Protein AF-A0AAD8LWE7-F1 (afdb_monomer_lite)

Organism: NCBI:txid360622

InterPro domains:
  IPR000375 Dynamin stalk domain [PF01031] (2-121)

Structure (mmCIF, N/CA/C/O backbone):
data_AF-A0AAD8LWE7-F1
#
_entry.id   AF-A0AAD8LWE7-F1
#
loop_
_atom_site.group_PDB
_atom_site.id
_atom_site.type_symbol
_atom_site.label_atom_id
_atom_site.label_alt_id
_atom_site.label_comp_id
_atom_site.label_asym_id
_atom_site.label_entity_id
_atom_site.label_seq_id
_atom_site.pdbx_PDB_ins_code
_atom_site.Cartn_x
_atom_site.Cartn_y
_atom_site.Cartn_z
_atom_site.occupancy
_atom_site.B_iso_or_equiv
_atom_site.auth_seq_id
_atom_site.auth_comp_id
_atom_site.auth_asym_id
_atom_site.auth_atom_id
_atom_site.pdbx_PDB_model_num
ATOM 1 N N . MET A 1 1 ? -5.666 -8.735 -7.157 1.00 80.75 1 MET A N 1
ATOM 2 C CA . MET A 1 1 ? -5.400 -7.725 -6.110 1.00 80.75 1 MET A CA 1
ATOM 3 C C . MET A 1 1 ? -6.688 -7.211 -5.467 1.00 80.75 1 MET A C 1
ATOM 5 O O . MET A 1 1 ? -6.942 -7.562 -4.326 1.00 80.75 1 MET A O 1
ATOM 9 N N . ARG A 1 2 ? -7.575 -6.507 -6.190 1.00 84.38 2 ARG A N 1
ATOM 10 C CA . ARG A 1 2 ? -8.856 -6.001 -5.639 1.00 84.38 2 ARG A CA 1
ATOM 11 C C . ARG A 1 2 ? -9.738 -7.081 -4.994 1.00 84.38 2 ARG A C 1
ATOM 13 O O . ARG A 1 2 ? -10.200 -6.914 -3.873 1.00 84.38 2 ARG A O 1
ATOM 20 N N . ASP A 1 3 ? -9.951 -8.202 -5.680 1.00 88.06 3 ASP A N 1
ATOM 21 C CA . ASP A 1 3 ? -10.836 -9.262 -5.169 1.00 88.06 3 ASP A CA 1
ATOM 22 C C . ASP A 1 3 ? -10.199 -10.047 -4.006 1.00 88.06 3 ASP A C 1
ATOM 24 O O . ASP A 1 3 ? -10.895 -10.682 -3.219 1.00 88.06 3 ASP A O 1
ATOM 28 N N . LYS A 1 4 ? -8.866 -9.992 -3.870 1.00 87.62 4 LYS A N 1
ATOM 29 C CA . LYS A 1 4 ? -8.137 -10.511 -2.704 1.00 87.62 4 LYS A CA 1
ATOM 30 C C . LYS A 1 4 ? -8.362 -9.588 -1.504 1.00 87.62 4 LYS A C 1
ATOM 32 O O . LYS A 1 4 ? -8.886 -10.053 -0.503 1.00 87.62 4 LYS A O 1
ATOM 37 N N . PHE A 1 5 ? -8.118 -8.287 -1.667 1.00 83.88 5 PHE A N 1
ATOM 38 C CA . PHE A 1 5 ? -8.401 -7.272 -0.648 1.00 83.88 5 PHE A CA 1
ATOM 39 C C . PHE A 1 5 ? -9.853 -7.322 -0.151 1.00 83.88 5 PHE A C 1
ATOM 41 O O . PHE A 1 5 ? -10.107 -7.312 1.049 1.00 83.88 5 PHE A O 1
ATOM 48 N N . SER A 1 6 ? -10.824 -7.447 -1.064 1.00 84.56 6 SER A N 1
ATOM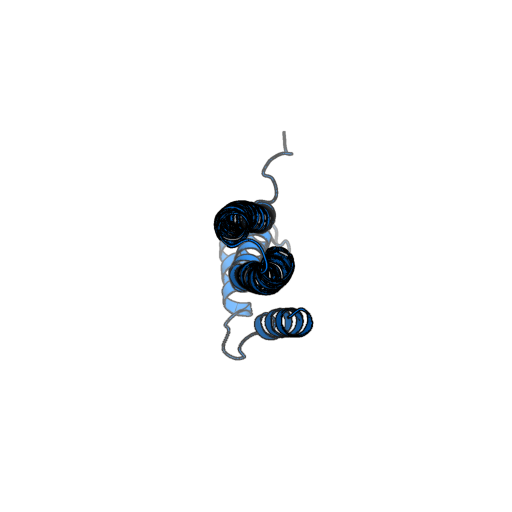 49 C CA . SER A 1 6 ? -12.236 -7.552 -0.679 1.00 84.56 6 SER A CA 1
ATOM 50 C C . SER A 1 6 ? -12.542 -8.815 0.131 1.00 84.56 6 SER A C 1
ATOM 52 O O . SER A 1 6 ? -13.402 -8.758 1.009 1.00 84.56 6 SER A O 1
ATOM 54 N N . ARG A 1 7 ? -11.865 -9.937 -0.147 1.00 89.06 7 ARG A N 1
ATOM 55 C CA . ARG A 1 7 ? -11.997 -11.167 0.645 1.00 89.06 7 ARG A CA 1
ATOM 56 C C . ARG A 1 7 ? -11.340 -11.025 2.011 1.00 89.06 7 ARG A C 1
ATOM 58 O O . ARG A 1 7 ? -12.017 -11.259 2.994 1.00 89.06 7 ARG A O 1
ATOM 65 N N . GLU A 1 8 ? -10.109 -10.527 2.090 1.00 86.69 8 GLU A N 1
ATOM 66 C CA . GLU A 1 8 ? -9.408 -10.307 3.367 1.00 86.69 8 GLU A CA 1
ATOM 67 C C . GLU A 1 8 ? -10.180 -9.362 4.299 1.00 86.69 8 GLU A C 1
ATOM 69 O O . GLU A 1 8 ? -10.298 -9.603 5.502 1.00 86.69 8 GLU A O 1
ATOM 74 N N . LEU A 1 9 ? -10.790 -8.313 3.740 1.00 83.88 9 LEU A N 1
ATOM 75 C CA . LEU A 1 9 ? -11.648 -7.408 4.501 1.00 83.88 9 LEU A CA 1
ATOM 76 C C . LEU A 1 9 ? -12.923 -8.105 5.011 1.00 83.88 9 LEU A C 1
ATOM 78 O O . LEU A 1 9 ? -13.376 -7.831 6.118 1.00 83.88 9 LEU A O 1
ATOM 82 N N . LYS A 1 10 ? -13.506 -9.018 4.226 1.00 82.50 10 LYS A N 1
ATOM 83 C CA . LYS A 1 10 ? -14.664 -9.818 4.656 1.00 82.50 10 LYS A CA 1
ATOM 84 C C . LYS A 1 10 ? -14.270 -10.863 5.697 1.00 82.50 10 LYS A C 1
ATOM 86 O O . LYS A 1 10 ? -14.974 -11.004 6.690 1.00 82.50 10 LYS A O 1
ATOM 91 N N . ASP A 1 11 ? -13.147 -11.538 5.518 1.00 83.31 11 ASP A N 1
ATOM 92 C CA . ASP A 1 11 ? -12.685 -12.597 6.415 1.00 83.31 11 ASP A CA 1
ATOM 93 C C . ASP A 1 11 ? -12.254 -12.022 7.772 1.00 83.31 11 A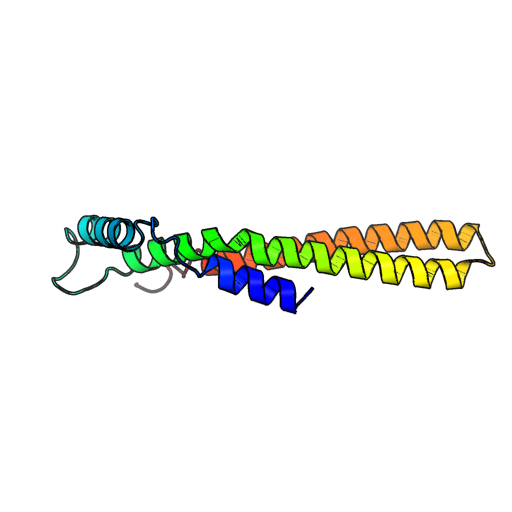SP A C 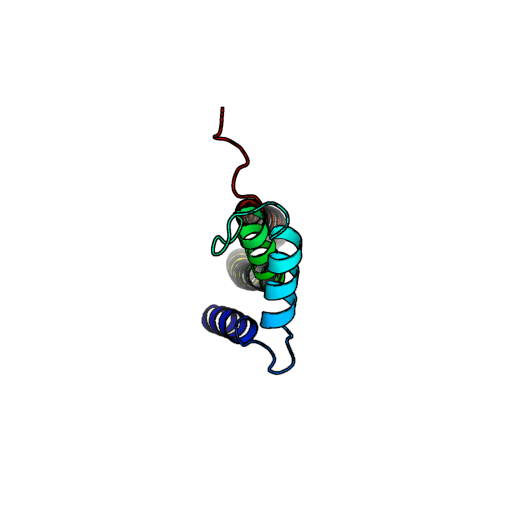1
ATOM 95 O O . ASP A 1 11 ? -12.585 -12.582 8.808 1.00 83.31 11 ASP A O 1
ATOM 99 N N . SER A 1 12 ? -11.639 -10.834 7.801 1.00 72.56 12 SER A N 1
ATOM 100 C CA . SER A 1 12 ? -11.353 -10.114 9.058 1.00 72.56 12 SER A CA 1
ATOM 101 C C . SER A 1 12 ? -12.600 -9.613 9.798 1.00 72.56 12 SER A C 1
ATOM 103 O O . SER A 1 12 ? -12.533 -9.324 10.993 1.00 72.56 12 SER A O 1
ATOM 105 N N . SER A 1 13 ? -13.743 -9.519 9.108 1.00 64.62 13 SER A N 1
ATOM 106 C CA . SER A 1 13 ? -15.041 -9.230 9.728 1.00 64.62 13 SER A CA 1
ATOM 107 C C . SER A 1 13 ? -15.734 -10.478 10.280 1.00 64.62 13 SER A C 1
ATOM 109 O O . SER A 1 13 ? -16.657 -10.346 11.088 1.00 64.62 13 SER A O 1
ATOM 111 N N . GLN A 1 14 ? -15.294 -11.680 9.882 1.00 63.84 14 GLN A N 1
ATOM 112 C CA . GLN A 1 14 ? -15.776 -12.919 10.478 1.00 63.84 14 GLN A CA 1
ATOM 113 C C . GLN A 1 14 ? -15.202 -13.021 11.888 1.00 63.84 14 GLN A C 1
ATOM 115 O O . GLN A 1 14 ? -14.008 -13.205 12.105 1.00 63.84 14 GLN A O 1
ATOM 120 N N . THR A 1 15 ? -16.082 -12.812 12.858 1.00 57.84 15 THR A N 1
ATOM 121 C CA . THR A 1 15 ? -15.786 -12.923 14.282 1.00 57.84 15 THR A CA 1
ATOM 122 C C . THR A 1 15 ? -15.370 -14.367 14.556 1.00 57.84 15 THR A C 1
ATOM 124 O O . THR A 1 15 ? -16.129 -15.283 14.236 1.00 57.84 15 THR A O 1
ATOM 127 N N . ASP A 1 16 ? -14.169 -14.583 15.103 1.00 60.88 16 ASP A N 1
ATOM 128 C CA . ASP A 1 16 ? -13.769 -15.907 15.590 1.00 60.88 16 ASP A CA 1
ATOM 129 C C . ASP A 1 16 ? -14.882 -16.386 16.549 1.00 60.88 16 ASP A C 1
ATOM 131 O O . ASP A 1 16 ? -15.318 -15.608 17.401 1.00 60.88 16 ASP A O 1
ATOM 135 N N . PRO A 1 17 ? -15.422 -17.609 16.420 1.00 57.09 17 PRO A N 1
ATOM 136 C CA . PRO A 1 17 ? -16.437 -18.114 17.346 1.00 57.09 17 PRO A CA 1
ATOM 137 C C . PRO A 1 17 ? -15.979 -18.097 18.817 1.00 57.09 17 PRO A C 1
ATOM 139 O O . PRO A 1 17 ? -16.820 -18.119 19.715 1.00 57.09 17 PRO A O 1
ATOM 142 N N . ASN A 1 18 ? -14.667 -18.020 19.071 1.00 56.38 18 ASN A N 1
ATOM 143 C CA . ASN A 1 18 ? -14.071 -17.841 20.396 1.00 56.38 18 ASN A CA 1
ATOM 144 C C . ASN A 1 18 ? -13.823 -16.370 20.781 1.00 56.38 18 ASN A C 1
ATOM 146 O O . ASN A 1 18 ? -13.393 -16.076 21.903 1.00 56.38 18 ASN A O 1
ATOM 150 N N . GLU A 1 19 ? -14.066 -15.431 19.867 1.00 60.56 19 GLU A N 1
ATOM 151 C CA . GLU A 1 19 ? -13.930 -14.012 20.133 1.00 60.56 19 GLU A CA 1
ATOM 152 C C . GLU A 1 19 ? -15.020 -13.602 21.119 1.00 60.56 19 GLU A C 1
ATOM 154 O O . GLU A 1 19 ? -16.215 -13.584 20.821 1.00 60.56 19 GLU A O 1
ATOM 159 N N . LYS A 1 20 ? -14.590 -13.226 22.324 1.00 61.62 20 LYS A N 1
ATOM 160 C CA . LYS A 1 20 ? -15.432 -12.677 23.393 1.00 61.62 20 LYS A CA 1
ATOM 161 C C . LYS A 1 20 ? -15.930 -11.264 23.063 1.00 61.62 20 LYS A C 1
ATOM 163 O O . LYS A 1 20 ? -15.972 -10.392 23.925 1.00 61.62 20 LYS A O 1
ATOM 168 N N . PHE A 1 21 ? -16.275 -11.031 21.805 1.00 58.19 21 PHE A N 1
ATOM 169 C CA . PHE A 1 21 ? -16.688 -9.768 21.226 1.00 58.19 21 PHE A CA 1
ATOM 170 C C . PHE A 1 21 ? -17.810 -9.118 22.050 1.00 58.19 21 PHE A C 1
ATOM 172 O O . PHE A 1 21 ? -17.690 -7.957 22.433 1.00 58.19 21 PHE A O 1
ATOM 179 N N . LEU A 1 22 ? -18.809 -9.910 22.456 1.00 61.34 22 LEU A N 1
ATOM 180 C CA . LEU A 1 22 ? -19.880 -9.454 23.345 1.00 61.34 22 LEU A CA 1
ATOM 181 C C . LEU A 1 22 ? -19.391 -9.154 24.769 1.00 61.34 22 LEU A C 1
ATOM 183 O O . LEU A 1 22 ? -19.846 -8.192 25.362 1.00 61.34 22 LEU A O 1
ATOM 187 N N . VAL A 1 23 ? -18.450 -9.922 25.326 1.00 63.66 23 VAL A N 1
ATOM 188 C CA . VAL A 1 23 ? -17.960 -9.713 26.705 1.00 63.66 23 VAL A CA 1
ATOM 189 C C . VAL A 1 23 ? -17.099 -8.456 26.804 1.00 63.66 23 VAL A C 1
ATOM 191 O O . VAL A 1 23 ? -17.253 -7.694 27.750 1.00 63.66 23 VAL A O 1
ATOM 194 N N . ASN A 1 24 ? -16.224 -8.208 25.825 1.00 64.62 24 ASN A N 1
ATOM 195 C CA . ASN A 1 24 ? -15.410 -6.993 25.793 1.00 64.62 24 ASN A CA 1
ATOM 196 C C . ASN A 1 24 ? -16.277 -5.752 25.544 1.00 64.62 24 ASN A C 1
ATOM 198 O O . ASN A 1 24 ? -16.073 -4.737 26.204 1.00 64.62 24 ASN A O 1
ATOM 202 N N . GLU A 1 25 ? -17.267 -5.833 24.643 1.00 64.69 25 GLU A N 1
ATOM 203 C CA . GLU A 1 25 ? -18.251 -4.757 24.470 1.00 64.69 25 GLU A CA 1
ATOM 204 C C . GLU A 1 25 ? -19.028 -4.509 25.766 1.00 64.69 25 GLU A C 1
ATOM 206 O O . GLU A 1 25 ? -19.086 -3.374 26.225 1.00 64.69 25 GLU A O 1
ATOM 211 N N . ILE A 1 26 ? -19.556 -5.557 26.404 1.00 64.50 26 ILE A N 1
ATOM 212 C CA . ILE A 1 26 ? -20.300 -5.451 27.667 1.00 64.50 26 ILE A CA 1
ATOM 213 C C . ILE A 1 26 ? -19.423 -4.886 28.795 1.00 64.50 26 ILE A C 1
ATOM 215 O O . ILE A 1 26 ? -19.904 -4.030 29.527 1.00 64.50 26 ILE A O 1
ATOM 219 N N . SER A 1 27 ? -18.145 -5.262 28.900 1.00 67.44 27 SER A N 1
ATOM 220 C CA . SER A 1 27 ? -17.210 -4.711 29.900 1.00 67.44 27 SER A 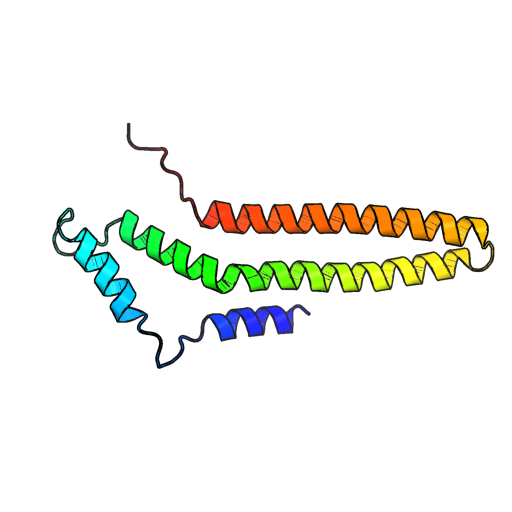CA 1
ATOM 221 C C . SER A 1 27 ? -17.025 -3.199 29.736 1.00 67.44 27 SER A C 1
ATOM 223 O O . SER A 1 27 ? -17.155 -2.447 30.699 1.00 67.44 27 SER A O 1
ATOM 225 N N . VAL A 1 28 ? -16.804 -2.728 28.503 1.00 66.62 28 VAL A N 1
ATOM 226 C CA . VAL A 1 28 ? -16.691 -1.287 28.199 1.00 66.62 28 VAL A CA 1
ATOM 227 C C . VAL A 1 28 ? -18.007 -0.549 28.509 1.00 66.62 28 VAL A C 1
ATOM 229 O O . VAL A 1 28 ? -18.011 0.616 28.920 1.00 66.62 28 VAL A O 1
ATOM 232 N N . LEU A 1 29 ? -19.150 -1.220 28.353 1.00 67.00 29 LEU A N 1
ATOM 233 C CA . LEU A 1 29 ? -20.465 -0.684 28.716 1.00 67.00 29 LEU A CA 1
ATOM 234 C C . LEU A 1 29 ? -20.716 -0.663 30.229 1.00 67.00 29 LEU A C 1
ATOM 236 O O . LEU A 1 29 ? -21.335 0.273 30.732 1.00 67.00 29 LEU A O 1
ATOM 240 N N . GLU A 1 30 ? -20.238 -1.659 30.969 1.00 64.50 30 GLU A N 1
ATOM 241 C CA . GLU A 1 30 ? -20.360 -1.735 32.428 1.00 64.50 30 GLU A CA 1
ATOM 242 C C . GLU A 1 30 ? -19.464 -0.720 33.141 1.00 64.50 30 GLU A C 1
ATOM 244 O O . GLU A 1 30 ? -19.921 -0.049 34.066 1.00 64.50 30 GLU A O 1
ATOM 249 N N . GLU A 1 31 ? -18.238 -0.511 32.660 1.00 63.41 31 GLU A N 1
ATOM 250 C CA . GLU A 1 31 ? -17.331 0.523 33.177 1.00 63.41 31 GLU A CA 1
ATOM 251 C C . GLU A 1 31 ? -17.916 1.936 33.026 1.00 63.41 31 GLU A C 1
ATOM 253 O O . GLU A 1 31 ? -17.696 2.812 33.866 1.00 63.41 31 GLU A O 1
ATOM 258 N N . THR A 1 32 ? -18.710 2.159 31.975 1.00 61.34 32 THR A N 1
ATOM 259 C CA . THR A 1 32 ? -19.297 3.469 31.663 1.00 61.34 32 THR A CA 1
ATOM 260 C C . THR A 1 32 ? -20.714 3.671 32.221 1.00 61.34 32 THR A C 1
ATOM 262 O O . THR A 1 32 ? -21.169 4.815 32.328 1.00 61.34 32 THR A O 1
ATOM 265 N N . LYS A 1 33 ? -21.386 2.602 32.681 1.00 58.66 33 LYS A N 1
ATOM 266 C CA . LYS A 1 33 ? -22.696 2.646 33.369 1.00 58.66 33 LYS A CA 1
ATOM 267 C C . LYS A 1 33 ? -22.690 3.473 34.659 1.00 58.66 33 LYS A C 1
ATOM 269 O O . LYS A 1 33 ? -23.720 4.037 35.001 1.00 58.66 33 LYS A O 1
ATOM 274 N N . ASN A 1 34 ? -21.550 3.596 35.346 1.00 56.69 34 ASN A N 1
ATOM 275 C CA . ASN A 1 34 ? -21.437 4.411 36.568 1.00 56.69 34 ASN A CA 1
ATOM 276 C C . ASN A 1 34 ? -21.600 5.926 36.321 1.00 56.69 34 ASN A C 1
ATOM 278 O O . ASN A 1 34 ? -21.753 6.686 37.273 1.00 56.69 34 ASN A O 1
ATOM 282 N N . VAL A 1 35 ? -21.562 6.372 35.059 1.00 57.22 35 VAL A N 1
ATOM 283 C CA . VAL A 1 35 ? -21.611 7.795 34.670 1.00 57.22 35 VAL A CA 1
ATOM 284 C C . VAL A 1 35 ? -22.825 8.112 33.778 1.00 57.22 35 VAL A C 1
ATOM 286 O O . VAL A 1 35 ? -23.150 9.279 33.570 1.00 57.22 35 VAL A O 1
ATOM 289 N N . ALA A 1 36 ? -23.523 7.099 33.253 1.00 55.72 36 ALA A N 1
ATOM 290 C CA . ALA A 1 36 ? -24.528 7.265 32.206 1.00 55.72 36 ALA A CA 1
ATOM 291 C C . ALA A 1 36 ? -25.921 6.748 32.592 1.00 55.72 36 ALA A C 1
ATOM 293 O O . ALA A 1 36 ? -26.077 5.834 33.397 1.00 55.72 36 ALA A O 1
ATOM 294 N N . LEU A 1 37 ? -26.944 7.346 31.975 1.00 58.41 37 LEU A N 1
ATOM 295 C CA . LEU A 1 37 ? -28.349 6.991 32.166 1.00 58.41 37 LEU A CA 1
ATOM 296 C C . LEU A 1 37 ? -28.621 5.512 31.830 1.00 58.41 37 LEU A C 1
ATOM 298 O O . LEU A 1 37 ? -28.049 4.988 30.866 1.00 58.41 37 LEU A O 1
ATOM 302 N N . PRO A 1 38 ? -29.550 4.853 32.551 1.00 57.97 38 PRO A N 1
ATOM 303 C CA . PRO A 1 38 ? -30.013 3.521 32.187 1.00 57.97 38 PRO A CA 1
ATOM 304 C C . PRO A 1 38 ? -30.475 3.516 30.722 1.00 57.97 38 PRO A C 1
ATOM 306 O O . PRO A 1 38 ? -31.259 4.373 30.318 1.00 57.97 38 PRO A O 1
ATOM 309 N N . ASN A 1 39 ? -29.999 2.543 29.942 1.00 59.00 39 ASN A N 1
ATOM 310 C CA . ASN A 1 39 ? -30.300 2.335 28.514 1.00 59.00 39 ASN A CA 1
ATOM 311 C C . ASN A 1 39 ? -29.595 3.254 27.502 1.00 59.00 39 ASN A C 1
ATOM 313 O O . ASN A 1 39 ? -29.953 3.215 26.325 1.00 59.00 39 ASN A O 1
ATOM 317 N N . PHE A 1 40 ? -28.593 4.043 27.899 1.00 63.69 40 PHE A N 1
ATOM 318 C CA . PHE A 1 40 ? -27.809 4.829 26.942 1.00 63.69 40 PHE A CA 1
ATOM 319 C C . PHE A 1 40 ? -26.388 4.294 26.799 1.00 63.69 40 PHE A C 1
ATOM 321 O O . PHE A 1 40 ? -25.698 4.082 27.792 1.00 63.69 40 PHE A O 1
ATOM 328 N N . LEU A 1 41 ? -25.946 4.105 25.554 1.00 68.00 41 LEU A N 1
ATOM 329 C CA . LEU A 1 41 ? -24.576 3.722 25.245 1.00 68.00 41 LEU A CA 1
ATOM 330 C C . LEU A 1 41 ? -23.709 4.988 25.250 1.00 68.00 41 LEU A C 1
ATOM 332 O O . LEU A 1 41 ? -23.930 5.864 24.406 1.00 68.00 41 LEU A O 1
ATOM 336 N N . PRO A 1 42 ? -22.760 5.154 26.186 1.00 74.50 42 PRO A N 1
ATOM 337 C CA . PRO A 1 42 ? -21.990 6.389 26.261 1.00 74.50 42 PRO A CA 1
ATOM 338 C C . PRO A 1 42 ? -21.180 6.577 24.982 1.00 74.50 42 PRO A C 1
ATOM 340 O O . PRO A 1 42 ? -20.577 5.630 24.476 1.00 74.50 42 PRO A O 1
ATOM 343 N N . ARG A 1 43 ? -21.139 7.809 24.454 1.00 72.81 43 ARG A N 1
ATOM 344 C CA . ARG A 1 43 ? -20.379 8.126 23.230 1.00 72.81 43 ARG A CA 1
ATOM 345 C C . ARG A 1 43 ? -18.940 7.616 23.340 1.00 72.81 43 ARG A C 1
ATOM 347 O O . ARG A 1 43 ? -18.433 7.047 22.388 1.00 72.81 43 ARG A O 1
ATOM 354 N N . SER A 1 44 ? -18.304 7.758 24.502 1.00 72.94 44 SER A N 1
ATOM 355 C CA . SER A 1 44 ? -16.957 7.238 24.763 1.00 72.94 44 SER A CA 1
ATOM 356 C C . SER A 1 44 ? -16.841 5.725 24.554 1.00 72.94 44 SER A C 1
ATOM 358 O O . SER A 1 44 ? -15.943 5.301 23.837 1.00 72.94 44 SER A O 1
ATOM 360 N N . ALA A 1 45 ? -17.766 4.930 25.101 1.00 74.00 45 ALA A N 1
ATOM 361 C CA . ALA A 1 45 ? -17.792 3.474 24.941 1.00 74.00 45 ALA A CA 1
ATOM 362 C C . ALA A 1 45 ? -17.930 3.063 23.467 1.00 74.00 45 ALA A C 1
ATOM 364 O O . ALA A 1 45 ? -17.164 2.234 22.974 1.00 74.00 45 ALA A O 1
ATOM 365 N N . PHE A 1 46 ? -18.859 3.698 22.743 1.00 75.81 46 PHE A N 1
ATOM 366 C CA . PHE A 1 46 ? -19.039 3.465 21.308 1.00 75.81 46 PHE A CA 1
ATOM 367 C C . PHE A 1 46 ? -17.771 3.792 20.512 1.00 75.81 46 PHE A C 1
ATOM 369 O O . PHE A 1 46 ? -17.370 3.033 19.631 1.00 75.81 46 PHE A O 1
ATOM 376 N N . LEU A 1 47 ? -17.124 4.916 20.828 1.00 76.69 47 LEU A N 1
ATOM 377 C CA . LEU A 1 47 ? -15.914 5.345 20.138 1.00 76.69 47 LEU A CA 1
ATOM 378 C C . LEU A 1 47 ? -14.730 4.421 20.411 1.00 76.69 47 LEU A C 1
ATOM 380 O O . LEU A 1 47 ? -14.065 4.024 19.462 1.00 76.69 47 LEU A O 1
ATOM 384 N N . SER A 1 48 ? -14.496 4.023 21.661 1.00 76.88 48 SER A N 1
ATOM 385 C CA . SER A 1 48 ? -13.425 3.081 22.009 1.00 76.88 48 SER A CA 1
ATOM 386 C C . SER A 1 48 ? -13.593 1.735 21.303 1.00 76.88 48 SER A C 1
ATOM 388 O O . SER A 1 48 ? -12.629 1.164 20.793 1.00 76.88 48 SER A O 1
ATOM 390 N N . LEU A 1 49 ? -14.830 1.255 21.202 1.00 78.06 49 LEU A N 1
ATOM 391 C CA . LEU A 1 49 ? -15.158 0.046 20.461 1.00 78.06 49 LEU A CA 1
ATOM 392 C C . LEU A 1 49 ? -14.930 0.199 18.950 1.00 78.06 49 LEU A C 1
ATOM 394 O O . LEU A 1 49 ? -14.368 -0.690 18.306 1.00 78.06 49 LEU A O 1
ATOM 398 N N . LEU A 1 50 ? -15.361 1.323 18.375 1.00 80.69 50 LEU A N 1
ATOM 399 C CA . LEU A 1 50 ? -15.156 1.612 16.959 1.00 80.69 50 LEU A CA 1
ATOM 400 C C . LEU A 1 50 ? -13.660 1.693 16.626 1.00 80.69 50 LEU A C 1
ATOM 402 O O . LEU A 1 50 ? -13.218 1.066 15.667 1.00 80.69 50 LEU A O 1
ATOM 406 N N . GLN A 1 51 ? -12.877 2.388 17.454 1.00 80.50 51 GLN A N 1
ATOM 407 C CA . GLN A 1 51 ? -11.417 2.460 17.348 1.00 80.50 51 GLN A CA 1
ATOM 408 C C . GLN A 1 51 ? -10.780 1.071 17.398 1.00 80.50 51 GLN A C 1
ATOM 410 O O . GLN A 1 51 ? -9.943 0.744 16.558 1.00 80.50 51 GLN A O 1
ATOM 415 N N . TYR A 1 52 ? -11.200 0.230 18.348 1.00 81.56 52 TYR A N 1
ATOM 416 C CA . TYR A 1 52 ? -10.723 -1.147 18.460 1.00 81.56 52 TYR A CA 1
ATOM 417 C C . TYR A 1 52 ? -10.980 -1.942 17.172 1.00 81.56 52 TYR A C 1
ATOM 419 O O . TYR A 1 52 ? -10.071 -2.590 16.652 1.00 81.56 52 TYR A O 1
ATOM 427 N N . LYS A 1 53 ? -12.187 -1.841 16.600 1.00 81.00 53 LYS A N 1
ATOM 428 C CA . LYS A 1 53 ? -12.521 -2.505 15.330 1.00 81.00 53 LYS A CA 1
ATOM 429 C C . LYS A 1 53 ? -11.705 -1.973 14.154 1.00 81.00 53 LYS A C 1
ATOM 431 O O . LYS A 1 53 ? -11.213 -2.768 13.360 1.00 81.00 53 LYS A O 1
ATOM 436 N N . VAL A 1 54 ? -11.531 -0.655 14.051 1.00 83.81 54 VAL A N 1
ATOM 437 C CA . VAL A 1 54 ? -10.725 -0.028 12.990 1.00 83.81 54 VAL A CA 1
ATOM 438 C C . VAL A 1 54 ? -9.263 -0.475 13.077 1.00 83.81 54 VAL A C 1
ATOM 440 O O . VAL A 1 54 ? -8.681 -0.837 12.056 1.00 83.81 54 VAL A O 1
ATOM 443 N N . LYS A 1 55 ? -8.687 -0.546 14.285 1.00 84.12 55 LYS A N 1
ATOM 444 C CA . LYS A 1 55 ? -7.315 -1.035 14.503 1.00 84.12 55 LYS A CA 1
ATOM 445 C C . LYS A 1 55 ? -7.117 -2.487 14.088 1.00 84.12 55 LYS A C 1
ATOM 447 O O . LYS A 1 55 ? -6.054 -2.822 13.582 1.00 84.12 55 LYS A O 1
ATOM 452 N N . ARG A 1 56 ? -8.122 -3.347 14.269 1.00 84.00 56 ARG A N 1
ATOM 453 C CA . ARG A 1 56 ? -8.029 -4.760 13.863 1.00 84.00 56 ARG A CA 1
ATOM 454 C C . ARG A 1 56 ? -7.889 -4.949 12.355 1.00 84.00 56 ARG A C 1
ATOM 456 O O . ARG A 1 56 ? -7.283 -5.924 11.933 1.00 84.00 56 ARG A O 1
ATOM 463 N N . VAL A 1 57 ? -8.441 -4.032 11.562 1.00 86.00 57 VAL A N 1
ATOM 464 C CA . VAL A 1 57 ? -8.442 -4.119 10.093 1.00 86.00 57 VAL A CA 1
ATOM 465 C C . VAL A 1 57 ? -7.483 -3.127 9.430 1.00 86.00 57 VAL A C 1
ATOM 467 O O . VAL A 1 57 ? -7.457 -3.049 8.206 1.00 86.00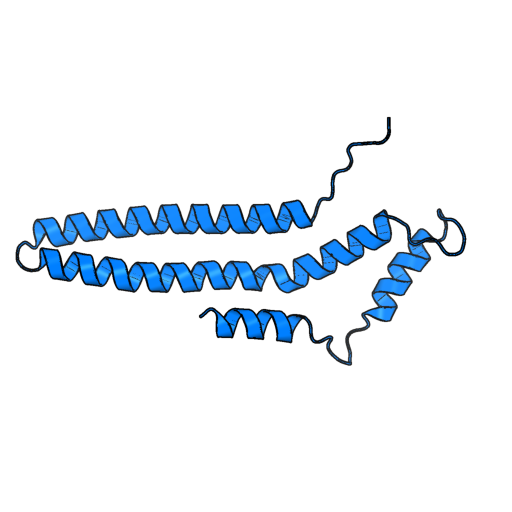 57 VAL A O 1
ATOM 470 N N . SER A 1 58 ? -6.708 -2.354 10.200 1.00 87.12 58 SER A N 1
ATOM 471 C CA . SER A 1 58 ? -5.864 -1.259 9.690 1.00 87.12 58 SER A CA 1
ATOM 472 C C . SER A 1 58 ? -4.699 -1.734 8.817 1.00 87.12 58 SER A C 1
ATOM 474 O O . SER A 1 58 ? -4.269 -1.027 7.907 1.00 87.12 58 SER A O 1
ATOM 476 N N . ASN A 1 59 ? -4.214 -2.952 9.047 1.00 88.19 59 ASN A N 1
ATOM 477 C CA . ASN A 1 59 ? -3.146 -3.565 8.262 1.00 88.19 59 ASN A CA 1
ATOM 478 C C . ASN A 1 59 ? -3.593 -3.961 6.843 1.00 88.19 59 ASN A C 1
ATOM 480 O O . ASN A 1 59 ? -2.781 -3.929 5.925 1.00 88.19 59 ASN A O 1
ATOM 484 N N . ILE A 1 60 ? -4.871 -4.292 6.638 1.00 90.25 60 ILE A N 1
ATOM 485 C CA . ILE A 1 60 ? -5.419 -4.738 5.346 1.00 90.25 60 ILE A CA 1
ATOM 486 C C . ILE A 1 60 ? -5.279 -3.657 4.254 1.00 90.25 60 ILE A C 1
ATOM 488 O O . ILE A 1 60 ? -4.698 -3.947 3.207 1.00 90.25 60 ILE A O 1
ATOM 492 N N . PRO A 1 61 ? -5.747 -2.403 4.446 1.00 90.00 61 PRO A N 1
ATOM 493 C CA . PRO A 1 61 ? -5.543 -1.344 3.460 1.00 90.00 61 PRO A CA 1
ATOM 494 C C . PRO A 1 61 ? -4.068 -0.972 3.293 1.00 90.00 61 PRO A C 1
ATOM 496 O O . PRO A 1 61 ? -3.664 -0.666 2.175 1.00 90.00 61 PRO A O 1
ATOM 499 N N . MET A 1 62 ? -3.251 -1.053 4.348 1.00 91.50 62 MET A N 1
ATOM 500 C CA . MET A 1 62 ? -1.815 -0.783 4.240 1.00 91.50 62 MET A CA 1
ATOM 501 C C . MET A 1 62 ? -1.112 -1.816 3.346 1.00 91.50 62 MET A C 1
ATOM 503 O O . MET A 1 62 ? -0.380 -1.454 2.427 1.00 91.50 62 MET A O 1
ATOM 507 N N . ASN A 1 63 ? -1.403 -3.103 3.545 1.00 91.62 63 ASN A N 1
ATOM 508 C CA . ASN A 1 63 ? -0.878 -4.180 2.706 1.00 91.62 63 ASN A CA 1
ATOM 509 C C . ASN A 1 63 ? -1.341 -4.041 1.251 1.00 91.62 63 ASN A C 1
ATOM 511 O O . ASN A 1 63 ? -0.555 -4.242 0.329 1.00 91.62 63 ASN A O 1
ATOM 515 N N . PHE A 1 64 ? -2.593 -3.634 1.031 1.00 92.69 64 PHE A N 1
ATOM 516 C CA . PHE A 1 64 ? -3.105 -3.387 -0.315 1.00 92.69 64 PHE A CA 1
ATOM 517 C C . PHE A 1 64 ? -2.345 -2.271 -1.044 1.00 92.69 64 PHE A C 1
ATOM 519 O O . PHE A 1 64 ? -2.025 -2.432 -2.220 1.00 92.69 64 PHE A O 1
ATOM 526 N N . VAL A 1 65 ? -2.012 -1.169 -0.360 1.00 93.94 65 VAL A N 1
ATOM 527 C CA . VAL A 1 65 ? -1.184 -0.090 -0.934 1.00 93.94 65 VAL A CA 1
ATOM 528 C C . VAL A 1 65 ? 0.167 -0.635 -1.388 1.00 93.94 65 VAL A C 1
ATOM 530 O O . VAL A 1 65 ? 0.597 -0.340 -2.503 1.00 93.94 65 VAL A O 1
ATOM 533 N N . VAL A 1 66 ? 0.816 -1.459 -0.561 1.00 93.56 66 VAL A N 1
ATOM 534 C CA . VAL A 1 66 ? 2.098 -2.087 -0.909 1.00 93.56 66 VAL A CA 1
ATOM 535 C C . VAL A 1 66 ? 1.961 -2.946 -2.166 1.00 93.56 66 VAL A C 1
ATOM 537 O O . VAL A 1 66 ? 2.709 -2.730 -3.116 1.00 93.56 66 VAL A O 1
ATOM 540 N N . GLU A 1 67 ? 0.964 -3.836 -2.217 1.00 94.44 67 GLU A N 1
ATOM 541 C CA . GLU A 1 67 ? 0.735 -4.707 -3.377 1.00 94.44 67 GLU A CA 1
ATOM 542 C C . GLU A 1 67 ? 0.487 -3.911 -4.669 1.00 94.44 67 GLU A C 1
ATOM 544 O O . GLU A 1 67 ? 1.039 -4.247 -5.720 1.00 94.44 67 GLU A O 1
ATOM 549 N N . VAL A 1 68 ? -0.323 -2.846 -4.607 1.00 95.38 68 VAL A N 1
ATOM 550 C CA . VAL A 1 68 ? -0.614 -1.982 -5.765 1.00 95.38 68 VAL A CA 1
ATOM 551 C C . VAL A 1 68 ? 0.659 -1.319 -6.276 1.00 95.38 68 VAL A C 1
ATOM 553 O O . VAL A 1 68 ? 0.911 -1.336 -7.483 1.00 95.38 68 VAL A O 1
ATOM 556 N N . TRP A 1 69 ? 1.469 -0.757 -5.379 1.00 96.19 69 TRP A N 1
ATOM 557 C CA . TRP A 1 69 ? 2.707 -0.091 -5.768 1.00 96.19 69 TRP A CA 1
ATOM 558 C C . TRP A 1 69 ? 3.750 -1.060 -6.320 1.00 96.19 69 TRP A C 1
ATOM 560 O O . TRP A 1 69 ? 4.394 -0.713 -7.304 1.00 96.19 69 TRP A O 1
ATOM 570 N N . ASP A 1 70 ? 3.859 -2.278 -5.785 1.00 95.31 70 ASP A N 1
ATOM 571 C CA . ASP A 1 70 ? 4.773 -3.301 -6.314 1.00 95.31 70 ASP A CA 1
ATOM 572 C C . ASP A 1 70 ? 4.397 -3.706 -7.753 1.00 95.31 70 ASP A C 1
ATOM 574 O O . ASP A 1 70 ? 5.260 -3.881 -8.624 1.00 95.31 70 ASP A O 1
ATOM 578 N N . TYR A 1 71 ? 3.093 -3.794 -8.044 1.00 95.94 71 TYR A N 1
ATOM 579 C CA . TYR A 1 71 ? 2.602 -4.027 -9.404 1.00 95.94 71 TYR A CA 1
ATOM 580 C C . TYR A 1 71 ? 2.894 -2.843 -10.334 1.00 95.94 71 TYR A C 1
ATOM 582 O O . TYR A 1 71 ? 3.410 -3.044 -11.436 1.00 95.94 71 TYR A O 1
ATOM 590 N N . ILE A 1 72 ? 2.592 -1.613 -9.899 1.00 96.25 72 ILE A N 1
ATOM 591 C CA . ILE A 1 72 ? 2.876 -0.395 -10.675 1.00 96.25 72 ILE A CA 1
ATOM 592 C C . ILE A 1 72 ? 4.373 -0.298 -10.973 1.00 96.25 72 ILE A C 1
ATOM 594 O O . ILE A 1 72 ? 4.744 -0.033 -12.115 1.00 96.25 72 ILE A O 1
ATOM 598 N N . GLU A 1 73 ? 5.229 -0.552 -9.984 1.00 96.19 73 GLU A N 1
ATOM 599 C CA . GLU A 1 73 ? 6.680 -0.530 -10.144 1.00 96.19 73 GLU A CA 1
ATOM 600 C C . GLU A 1 73 ? 7.142 -1.507 -11.214 1.00 96.19 73 GLU A C 1
ATOM 602 O O . GLU A 1 73 ? 7.836 -1.110 -12.151 1.00 96.19 73 GLU A O 1
ATOM 607 N N . THR A 1 74 ? 6.682 -2.754 -11.127 1.00 96.44 74 THR A N 1
ATOM 608 C CA . THR A 1 74 ? 7.013 -3.794 -12.104 1.00 96.44 74 THR A CA 1
ATOM 609 C C . THR A 1 74 ? 6.628 -3.369 -13.522 1.00 96.44 74 THR A C 1
ATOM 611 O O . THR A 1 74 ? 7.447 -3.444 -14.440 1.00 96.44 74 THR A O 1
ATOM 614 N N . VAL A 1 75 ? 5.396 -2.885 -13.711 1.00 96.69 75 VAL A N 1
ATOM 615 C CA . VAL A 1 75 ? 4.882 -2.485 -15.030 1.00 96.69 75 VAL A CA 1
ATOM 616 C C . VAL A 1 75 ? 5.633 -1.270 -15.576 1.00 96.69 75 VAL A C 1
ATOM 618 O O . VAL A 1 75 ? 6.093 -1.296 -16.719 1.00 96.69 75 VAL A O 1
ATOM 621 N N . VAL A 1 76 ? 5.784 -0.215 -14.772 1.00 95.50 76 VAL A N 1
ATOM 622 C CA . VAL A 1 76 ? 6.409 1.043 -15.203 1.00 95.50 76 VAL A CA 1
ATOM 623 C C . VAL A 1 76 ? 7.888 0.836 -15.508 1.00 95.50 76 VAL A C 1
ATOM 625 O O . VAL A 1 76 ? 8.351 1.284 -16.556 1.00 95.50 76 VAL A O 1
ATOM 628 N N . VAL A 1 77 ? 8.631 0.131 -14.648 1.00 94.81 77 VAL A N 1
ATOM 629 C CA . VAL A 1 77 ? 10.048 -0.164 -14.907 1.00 94.81 77 VAL A CA 1
ATOM 630 C C . VAL A 1 77 ? 10.186 -0.977 -16.189 1.00 94.81 77 VAL A C 1
ATOM 632 O O . VAL A 1 77 ? 10.998 -0.610 -17.033 1.00 94.81 77 VAL A O 1
ATOM 635 N N . ASN A 1 78 ? 9.376 -2.021 -16.386 1.00 94.88 78 ASN A N 1
ATOM 636 C CA . ASN A 1 78 ? 9.468 -2.858 -17.582 1.00 94.88 78 ASN A CA 1
ATOM 637 C C . ASN A 1 78 ? 9.225 -2.063 -18.878 1.00 94.88 78 ASN A C 1
ATOM 639 O O . ASN A 1 78 ? 10.024 -2.140 -19.809 1.00 94.88 78 ASN A O 1
ATOM 643 N N . ILE A 1 79 ? 8.170 -1.240 -18.913 1.00 95.00 79 ILE A N 1
ATOM 644 C CA . ILE A 1 79 ? 7.852 -0.386 -20.069 1.00 95.00 79 ILE A CA 1
ATOM 645 C C . ILE A 1 79 ? 8.992 0.605 -20.340 1.00 95.00 79 ILE A C 1
ATOM 647 O O . ILE A 1 79 ? 9.450 0.738 -21.474 1.00 95.00 79 ILE A O 1
ATOM 651 N N . MET A 1 80 ? 9.486 1.280 -19.300 1.00 91.69 80 MET A N 1
ATOM 652 C CA . MET A 1 80 ? 10.538 2.289 -19.449 1.00 91.69 80 MET A CA 1
ATOM 653 C C . MET A 1 80 ? 11.870 1.677 -19.890 1.00 91.69 80 MET A C 1
ATOM 655 O O . MET A 1 80 ? 12.582 2.290 -20.682 1.00 91.69 80 MET A O 1
ATOM 659 N N . MET A 1 81 ? 12.211 0.475 -19.412 1.00 91.69 81 MET A N 1
ATOM 660 C CA . MET A 1 81 ? 13.432 -0.212 -19.843 1.00 91.69 81 MET A CA 1
ATOM 661 C C . MET A 1 81 ? 13.346 -0.606 -21.311 1.00 91.69 81 MET A C 1
ATOM 663 O O . MET A 1 81 ? 14.257 -0.245 -22.051 1.00 91.69 81 MET A O 1
ATOM 667 N N . HIS A 1 82 ? 12.222 -1.191 -21.736 1.00 93.12 82 HIS A N 1
ATOM 668 C CA . HIS A 1 82 ? 11.979 -1.569 -23.128 1.00 93.12 82 HIS A CA 1
ATOM 669 C C . HIS A 1 82 ? 12.112 -0.378 -24.096 1.00 93.12 82 HIS A C 1
ATOM 671 O O . HIS A 1 82 ? 12.729 -0.475 -25.154 1.00 93.12 82 HIS A O 1
ATOM 677 N N . HIS A 1 83 ? 11.591 0.797 -23.726 1.00 90.25 83 HIS A N 1
ATOM 678 C CA . HIS A 1 83 ? 11.725 1.998 -24.561 1.00 90.25 83 HIS A CA 1
ATOM 679 C C . HIS A 1 83 ? 13.149 2.578 -24.609 1.00 90.25 83 HIS A C 1
ATOM 681 O O . HIS A 1 83 ? 13.457 3.355 -25.515 1.00 90.25 83 HIS A O 1
ATOM 687 N N . CYS A 1 84 ? 14.020 2.220 -23.664 1.00 90.62 84 CYS A N 1
ATOM 688 C CA . CYS A 1 84 ? 15.396 2.710 -23.587 1.00 90.62 84 CYS A CA 1
ATOM 689 C C . CYS A 1 84 ? 16.455 1.655 -23.951 1.00 90.62 84 CYS A C 1
ATOM 691 O O . CYS A 1 84 ? 17.643 1.960 -23.843 1.00 90.62 84 CYS A O 1
ATOM 693 N N . ASP A 1 85 ? 16.065 0.461 -24.409 1.00 89.81 85 ASP A N 1
ATOM 694 C CA . ASP A 1 85 ? 16.984 -0.658 -24.689 1.00 89.81 85 ASP A CA 1
ATOM 695 C C . ASP A 1 85 ? 18.133 -0.283 -25.641 1.00 89.81 85 ASP A C 1
ATOM 697 O O . ASP A 1 85 ? 19.268 -0.725 -25.472 1.00 89.81 85 ASP A O 1
ATOM 701 N N . ASN A 1 86 ? 17.869 0.607 -26.601 1.00 92.44 86 ASN A N 1
ATOM 702 C CA . ASN A 1 86 ? 18.853 1.035 -27.598 1.00 92.44 86 ASN A CA 1
ATOM 703 C C . ASN A 1 86 ? 19.864 2.078 -27.083 1.00 92.44 86 ASN A C 1
ATOM 705 O O . ASN A 1 86 ? 20.768 2.466 -27.824 1.00 92.44 86 ASN A O 1
ATOM 709 N N . TYR A 1 87 ? 19.725 2.569 -25.846 1.00 92.62 87 TYR A N 1
ATOM 710 C CA . TYR A 1 87 ? 20.632 3.570 -25.281 1.00 92.62 87 TYR A CA 1
ATOM 711 C C . TYR A 1 87 ? 20.880 3.323 -23.773 1.00 92.62 87 TYR A C 1
ATOM 713 O O . TYR A 1 87 ? 20.205 3.900 -22.910 1.00 92.62 87 TYR A O 1
ATOM 721 N N . PRO A 1 88 ? 21.889 2.499 -23.423 1.00 89.44 88 PRO A N 1
ATOM 722 C CA . PRO A 1 88 ? 22.139 2.053 -22.044 1.00 89.44 88 PRO A CA 1
ATOM 723 C C . PRO A 1 88 ? 22.370 3.167 -20.994 1.00 89.44 88 PRO A C 1
ATOM 725 O O . PRO A 1 88 ? 21.883 3.044 -19.861 1.00 89.44 88 PRO A O 1
ATOM 728 N N . PRO A 1 89 ? 23.051 4.293 -21.302 1.00 90.56 89 PRO A N 1
ATOM 729 C CA . PRO A 1 89 ? 23.200 5.385 -20.331 1.00 90.56 89 PRO A CA 1
ATOM 730 C C . PRO A 1 89 ? 21.870 6.083 -19.981 1.00 90.56 89 PRO A C 1
ATOM 732 O O . PRO A 1 89 ? 21.635 6.463 -18.832 1.00 90.56 89 PRO A O 1
ATOM 735 N N . LEU A 1 90 ? 20.959 6.217 -20.951 1.00 92.56 90 LEU A N 1
ATOM 736 C CA . LEU A 1 90 ? 19.601 6.730 -20.718 1.00 92.56 90 LEU A CA 1
ATOM 737 C C . LEU A 1 90 ? 18.793 5.699 -19.946 1.00 92.56 90 LEU A C 1
ATOM 739 O O . LEU A 1 90 ? 18.159 6.050 -18.965 1.00 92.56 90 LEU A O 1
ATOM 743 N N . GLN A 1 91 ? 18.871 4.423 -20.323 1.00 93.56 91 GLN A N 1
ATOM 744 C CA . GLN A 1 91 ? 18.164 3.353 -19.625 1.00 93.56 91 GLN A CA 1
ATOM 745 C C . GLN A 1 91 ? 18.496 3.325 -18.126 1.00 93.56 91 GLN A C 1
ATOM 747 O O . GLN A 1 91 ? 17.596 3.338 -17.286 1.00 93.56 91 GLN A O 1
ATOM 752 N N . SER A 1 92 ? 19.782 3.359 -17.772 1.00 92.50 92 SER A N 1
ATOM 753 C CA . SER A 1 92 ? 20.220 3.355 -16.369 1.00 92.50 92 SER A CA 1
ATOM 754 C C . SER A 1 92 ? 19.793 4.613 -15.601 1.00 92.50 92 SER A C 1
ATOM 756 O O . SER A 1 92 ? 19.293 4.511 -14.475 1.00 92.50 92 SER A O 1
ATOM 758 N N . SER A 1 93 ? 19.939 5.798 -16.201 1.00 93.88 93 SER A N 1
ATOM 759 C CA . SER A 1 93 ? 19.515 7.059 -15.575 1.00 93.88 93 SER A CA 1
ATOM 760 C C . SER A 1 93 ? 17.993 7.142 -15.398 1.00 93.88 93 SER A C 1
ATOM 762 O O . SER A 1 93 ? 17.529 7.480 -14.306 1.00 93.88 93 SER A O 1
ATOM 764 N N . THR A 1 94 ? 17.225 6.738 -16.411 1.00 92.81 94 THR A N 1
ATOM 765 C CA . THR A 1 94 ? 15.761 6.640 -16.383 1.00 92.81 94 THR A CA 1
ATOM 766 C C . THR A 1 94 ? 15.286 5.646 -15.331 1.00 92.81 94 THR A C 1
ATOM 768 O O . THR A 1 94 ? 14.407 5.983 -14.540 1.00 92.81 94 THR A O 1
ATOM 771 N N . LYS A 1 95 ? 15.898 4.456 -15.244 1.00 94.25 95 LYS A N 1
ATOM 772 C CA . LYS A 1 95 ? 15.561 3.455 -14.217 1.00 94.25 95 LYS A CA 1
ATOM 773 C C . LYS A 1 95 ? 15.674 4.046 -12.817 1.00 94.25 95 LYS A C 1
ATOM 775 O O . LYS A 1 95 ? 14.750 3.936 -12.017 1.00 94.25 95 LYS A O 1
ATOM 780 N N . ARG A 1 96 ? 16.797 4.710 -12.535 1.00 95.81 96 ARG A N 1
ATOM 781 C CA . ARG A 1 96 ? 17.043 5.342 -11.235 1.00 95.81 96 ARG A CA 1
ATOM 782 C C . ARG A 1 96 ? 16.024 6.443 -10.937 1.00 95.81 96 ARG A C 1
ATOM 784 O O . ARG A 1 96 ? 15.516 6.504 -9.823 1.00 95.81 96 ARG A O 1
ATOM 791 N N . ALA A 1 97 ? 15.711 7.289 -11.918 1.00 95.50 97 ALA A N 1
ATOM 792 C CA . ALA A 1 97 ? 14.719 8.350 -11.754 1.00 95.50 97 ALA A CA 1
ATOM 793 C C . ALA A 1 97 ? 13.316 7.791 -11.452 1.00 95.50 97 ALA A C 1
ATOM 795 O O . ALA A 1 97 ? 12.654 8.264 -10.530 1.00 95.50 97 ALA A O 1
ATOM 796 N N . VAL A 1 98 ? 12.899 6.751 -12.181 1.00 95.25 98 VAL A N 1
ATOM 797 C CA . VAL A 1 98 ? 11.612 6.064 -11.994 1.00 95.25 98 VAL A CA 1
ATOM 798 C C . VAL A 1 98 ? 11.514 5.437 -10.604 1.00 95.25 98 VAL A C 1
ATOM 800 O O . VAL A 1 98 ? 10.546 5.700 -9.897 1.00 95.25 98 VAL A O 1
ATOM 803 N N . LEU A 1 99 ? 12.524 4.672 -10.176 1.00 96.25 99 LEU A N 1
ATOM 804 C CA . LEU A 1 99 ? 12.525 4.030 -8.855 1.00 96.25 99 LEU A CA 1
ATOM 805 C C . LEU A 1 99 ? 12.479 5.055 -7.713 1.00 96.25 99 LEU A C 1
ATOM 807 O O . LEU A 1 99 ? 11.726 4.881 -6.757 1.00 96.25 99 LEU A O 1
ATOM 811 N N . ASN A 1 100 ? 13.221 6.160 -7.834 1.00 97.19 100 ASN A N 1
ATOM 812 C CA . ASN A 1 100 ? 13.183 7.239 -6.844 1.00 97.19 100 ASN A CA 1
ATOM 813 C C . ASN A 1 100 ? 11.793 7.888 -6.751 1.00 97.19 100 ASN A C 1
ATOM 815 O O . ASN A 1 100 ? 11.309 8.156 -5.651 1.00 97.19 100 ASN A O 1
ATOM 819 N N . LEU A 1 101 ? 11.145 8.135 -7.895 1.00 96.56 101 LEU A N 1
ATOM 820 C CA . LEU A 1 101 ? 9.798 8.703 -7.932 1.00 96.56 101 LEU A CA 1
ATOM 821 C C . LEU A 1 101 ? 8.771 7.743 -7.322 1.00 96.56 101 LEU A C 1
ATOM 823 O O . LEU A 1 101 ? 7.962 8.166 -6.501 1.00 96.56 101 LEU A O 1
ATOM 827 N N . ILE A 1 102 ? 8.824 6.462 -7.692 1.00 96.56 102 ILE A N 1
ATOM 828 C CA . ILE A 1 102 ? 7.924 5.428 -7.164 1.00 96.56 102 ILE A CA 1
ATOM 829 C C . ILE A 1 102 ? 8.073 5.306 -5.654 1.00 96.56 102 ILE A C 1
ATOM 831 O O . ILE A 1 102 ? 7.065 5.323 -4.959 1.00 96.56 102 ILE A O 1
ATOM 835 N N . SER A 1 103 ? 9.304 5.252 -5.141 1.00 96.69 103 SER A N 1
ATOM 836 C CA . SER A 1 103 ? 9.558 5.185 -3.699 1.00 96.69 103 SER A CA 1
ATOM 837 C C . SER A 1 103 ? 8.892 6.351 -2.957 1.00 96.69 103 SER A C 1
ATOM 839 O O . SER A 1 103 ? 8.122 6.138 -2.020 1.00 96.69 103 SER A O 1
ATOM 841 N N . LYS A 1 104 ? 9.072 7.581 -3.460 1.00 97.38 104 LYS A N 1
ATOM 842 C CA . LYS A 1 104 ? 8.454 8.784 -2.883 1.00 97.38 104 LYS A CA 1
ATOM 843 C C . LYS A 1 104 ? 6.923 8.745 -2.931 1.00 97.38 104 LYS A C 1
ATOM 845 O O . LYS A 1 104 ? 6.262 9.121 -1.967 1.00 97.38 104 LYS A O 1
ATOM 850 N N . MET A 1 105 ? 6.350 8.300 -4.048 1.00 96.50 105 MET A N 1
ATOM 851 C CA . MET A 1 105 ? 4.895 8.216 -4.204 1.00 96.50 105 MET A CA 1
ATOM 852 C C . MET A 1 105 ? 4.284 7.087 -3.362 1.00 96.50 105 MET A C 1
ATOM 854 O O . MET A 1 105 ? 3.195 7.259 -2.816 1.00 96.50 105 MET A O 1
ATOM 858 N N . LYS A 1 106 ? 4.994 5.962 -3.206 1.00 96.50 106 LYS A N 1
ATOM 859 C CA . LYS A 1 106 ? 4.607 4.840 -2.342 1.00 96.50 106 LYS A CA 1
ATOM 860 C C . LYS A 1 106 ? 4.573 5.267 -0.878 1.00 96.50 106 LYS A C 1
ATOM 862 O O . LYS A 1 106 ? 3.581 5.006 -0.203 1.00 96.50 106 LYS A O 1
ATOM 867 N N . GLU A 1 107 ? 5.601 5.979 -0.419 1.00 95.62 107 GLU A N 1
ATOM 868 C CA . GLU A 1 107 ? 5.650 6.550 0.931 1.00 95.62 107 GLU A CA 1
ATOM 869 C C . GLU A 1 107 ? 4.499 7.539 1.161 1.00 95.62 107 GLU A C 1
ATOM 871 O O . GLU A 1 107 ? 3.729 7.376 2.104 1.00 95.62 107 GLU A O 1
ATOM 876 N N . GLN A 1 108 ? 4.302 8.501 0.252 1.00 96.00 108 GLN A N 1
ATOM 877 C CA . GLN A 1 108 ? 3.205 9.467 0.355 1.00 96.00 108 GLN A CA 1
ATOM 878 C C . GLN A 1 108 ? 1.831 8.781 0.402 1.00 96.00 108 GLN A C 1
ATOM 880 O O . GLN A 1 108 ? 0.977 9.145 1.209 1.00 96.00 108 GLN A O 1
ATOM 885 N N . SER A 1 109 ? 1.615 7.780 -0.453 1.00 94.69 109 SER A N 1
ATOM 886 C CA . SER A 1 109 ? 0.368 7.016 -0.495 1.00 94.69 109 SER A CA 1
ATOM 887 C C . SER A 1 109 ? 0.129 6.231 0.796 1.00 94.69 109 SER A C 1
ATOM 889 O O . SER A 1 109 ? -1.013 6.155 1.248 1.00 94.69 109 SER A O 1
ATOM 891 N N . ALA A 1 110 ? 1.174 5.641 1.383 1.00 93.94 110 ALA A N 1
ATOM 892 C CA . ALA A 1 110 ? 1.077 4.922 2.650 1.00 93.94 110 ALA A CA 1
ATOM 893 C C . ALA A 1 110 ? 0.735 5.876 3.804 1.00 93.94 110 ALA A C 1
ATOM 895 O O . ALA A 1 110 ? -0.187 5.592 4.569 1.00 93.94 110 ALA A O 1
ATOM 896 N N . SER A 1 111 ? 1.396 7.037 3.874 1.00 93.31 111 SER A N 1
ATOM 897 C CA . SER A 1 111 ? 1.110 8.071 4.878 1.00 93.31 111 SER A CA 1
ATOM 898 C C . SER A 1 111 ? -0.331 8.578 4.787 1.00 93.31 111 SER A C 1
ATOM 900 O O . SER A 1 111 ? -1.019 8.644 5.798 1.00 93.31 111 SER A O 1
ATOM 902 N N . GLN A 1 112 ? -0.844 8.835 3.580 1.00 92.56 112 GLN A N 1
ATOM 903 C CA . GLN A 1 112 ? -2.242 9.248 3.391 1.00 92.56 112 GLN A CA 1
ATOM 904 C C . GLN A 1 112 ? -3.244 8.184 3.861 1.00 92.56 112 GLN A C 1
ATOM 906 O O . GLN A 1 112 ? -4.269 8.507 4.461 1.00 92.56 112 GLN A O 1
ATOM 911 N N . VAL A 1 113 ? -2.970 6.903 3.596 1.00 92.19 113 VAL A N 1
ATOM 912 C CA . VAL A 1 113 ? -3.834 5.814 4.075 1.00 92.19 113 VAL A CA 1
ATOM 913 C C . VAL A 1 113 ? -3.770 5.688 5.595 1.00 92.19 113 VAL A C 1
ATOM 915 O O . VAL A 1 113 ? -4.809 5.477 6.221 1.00 92.19 113 VAL A O 1
ATOM 918 N N . MET A 1 114 ? -2.593 5.881 6.190 1.00 89.94 114 MET A N 1
ATOM 919 C CA . MET A 1 114 ? -2.419 5.916 7.640 1.00 89.94 114 MET A CA 1
ATOM 920 C C . MET A 1 114 ? -3.218 7.060 8.278 1.00 89.94 114 MET A C 1
ATOM 922 O O . MET A 1 114 ? -4.008 6.807 9.183 1.00 89.94 114 MET A O 1
ATOM 926 N N . GLU A 1 115 ? -3.138 8.275 7.729 1.00 88.50 115 GLU A N 1
ATOM 927 C CA . GLU A 1 115 ? -3.933 9.425 8.182 1.00 88.50 115 GLU A CA 1
ATOM 928 C C . GLU A 1 115 ? -5.443 9.147 8.115 1.00 88.50 115 GLU A C 1
ATOM 930 O O . GLU A 1 115 ? -6.179 9.460 9.046 1.00 88.50 115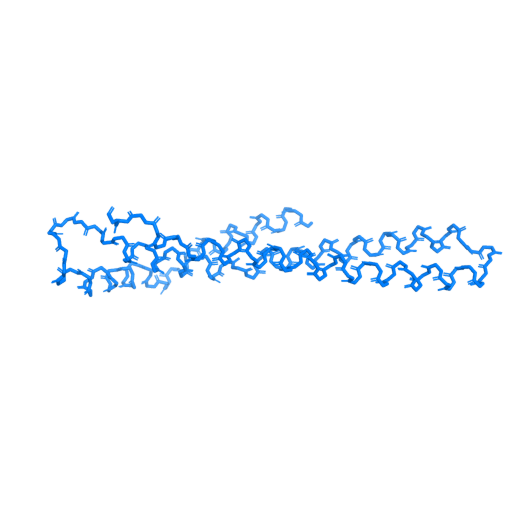 GLU A O 1
ATOM 935 N N . ILE A 1 116 ? -5.938 8.506 7.049 1.00 86.62 116 ILE A N 1
ATOM 936 C CA . ILE A 1 116 ? -7.364 8.147 6.931 1.00 86.62 116 ILE A CA 1
ATOM 937 C C . ILE A 1 116 ? -7.784 7.145 8.018 1.00 86.62 116 ILE A C 1
ATOM 939 O O . ILE A 1 116 ? -8.914 7.210 8.516 1.00 86.62 116 ILE A O 1
ATOM 943 N N . ILE A 1 117 ? -6.907 6.203 8.373 1.00 85.44 117 ILE A N 1
ATOM 944 C CA . ILE A 1 117 ? -7.150 5.236 9.451 1.00 85.44 117 ILE A CA 1
ATOM 945 C C . ILE A 1 117 ? -7.175 5.957 10.806 1.00 85.44 117 ILE A C 1
ATOM 947 O O . ILE A 1 117 ? -8.081 5.714 11.601 1.00 85.44 117 ILE A O 1
ATOM 951 N N . GLU A 1 118 ? -6.249 6.885 11.037 1.00 79.62 118 GLU A N 1
ATOM 952 C CA . GLU A 1 118 ? -6.135 7.659 12.280 1.00 79.62 118 GLU A CA 1
ATOM 953 C C . GLU A 1 118 ? -7.262 8.693 12.453 1.00 79.62 118 GLU A C 1
ATOM 955 O O . GLU A 1 118 ? -7.802 8.855 13.546 1.00 79.62 118 GLU A O 1
ATOM 960 N N . ILE A 1 119 ? -7.717 9.347 11.380 1.00 67.44 119 ILE A N 1
ATOM 961 C CA . ILE A 1 119 ? -8.881 10.254 11.414 1.00 67.44 119 ILE A CA 1
ATOM 962 C C . ILE A 1 119 ? -10.157 9.478 11.764 1.00 67.44 119 ILE A C 1
ATOM 964 O O . ILE A 1 119 ? -11.021 9.978 12.485 1.00 67.44 119 ILE A O 1
ATOM 968 N N . LYS A 1 120 ? -10.271 8.223 11.311 1.00 59.53 120 LYS A N 1
ATOM 969 C CA . LYS A 1 120 ? -11.343 7.319 11.758 1.00 59.53 120 LYS A CA 1
ATOM 970 C C . LYS A 1 120 ? -11.169 6.872 13.213 1.00 59.53 120 LYS A C 1
ATOM 972 O O . LYS A 1 120 ? -12.146 6.433 13.818 1.00 59.53 120 LYS A O 1
ATOM 977 N N . GLU A 1 121 ? -9.970 6.998 13.781 1.00 59.06 121 GLU A N 1
ATOM 978 C CA . GLU A 1 121 ? -9.692 6.735 15.191 1.00 59.06 121 GLU A CA 1
ATOM 979 C C . GLU A 1 121 ? -10.123 7.910 16.086 1.00 59.06 121 GLU A C 1
ATOM 981 O O . GLU A 1 121 ? -10.638 7.668 17.170 1.00 59.06 121 GLU A O 1
ATOM 986 N N . ILE A 1 122 ? -10.020 9.176 15.666 1.00 52.81 122 ILE A N 1
ATOM 987 C CA . ILE A 1 122 ? -10.378 10.338 16.508 1.00 52.81 122 ILE A CA 1
ATOM 988 C C . ILE A 1 122 ? -11.606 11.073 15.947 1.00 52.81 122 ILE A C 1
ATOM 990 O O . ILE A 1 122 ? -11.470 12.043 15.204 1.00 52.81 122 ILE A O 1
ATOM 994 N N . PRO A 1 123 ? -12.836 10.708 16.344 1.00 52.03 123 PRO A N 1
ATOM 995 C CA . PRO A 1 123 ? -13.990 11.555 16.096 1.00 52.03 123 PRO A CA 1
ATOM 996 C C . PRO A 1 123 ? -13.970 12.720 17.080 1.00 52.03 123 PRO A C 1
ATOM 998 O O . PRO A 1 123 ? -14.434 12.622 18.217 1.00 52.03 123 PRO A O 1
ATOM 1001 N N . ASP A 1 124 ? -13.375 13.801 16.600 1.00 45.56 124 ASP A N 1
ATOM 1002 C CA . ASP A 1 124 ? -13.469 15.193 17.020 1.00 45.56 124 ASP A CA 1
ATOM 1003 C C . ASP A 1 124 ? -14.083 15.456 18.415 1.00 45.56 124 ASP A C 1
ATOM 1005 O O . ASP A 1 124 ? -15.288 15.295 18.679 1.00 45.56 124 ASP A O 1
ATOM 1009 N N . LYS A 1 125 ? -13.219 15.918 19.327 1.00 48.84 125 LYS A N 1
ATOM 1010 C CA . LYS A 1 125 ? -13.573 16.455 20.651 1.00 48.84 125 LYS A CA 1
ATOM 1011 C C . LYS A 1 125 ? -13.973 17.937 20.583 1.00 48.84 125 LYS A C 1
ATOM 1013 O O . LYS A 1 125 ? -13.914 18.628 21.599 1.00 48.84 125 LYS A O 1
ATOM 1018 N N . HIS A 1 126 ? -14.361 18.470 19.428 1.00 47.12 126 HIS A N 1
ATOM 1019 C CA . HIS A 1 126 ? -14.773 19.867 19.299 1.00 47.12 126 HIS A CA 1
ATOM 1020 C C . HIS A 1 126 ? -16.227 19.977 18.856 1.00 47.12 126 HIS A C 1
ATOM 1022 O O . HIS A 1 126 ? -16.527 19.904 17.671 1.00 47.12 126 HIS A O 1
ATOM 1028 N N . LYS A 1 127 ? -17.117 20.140 19.845 1.00 41.97 127 LYS A N 1
ATOM 1029 C CA . LYS A 1 127 ? -18.349 20.960 19.816 1.00 41.97 127 LYS A CA 1
ATOM 1030 C C . LYS A 1 127 ? -19.219 20.636 21.032 1.00 41.97 127 LYS A C 1
ATOM 1032 O O . LYS A 1 127 ? -20.232 19.974 20.895 1.00 41.97 127 LYS A O 1
ATOM 1037 N N . PHE A 1 128 ? -18.814 21.105 22.208 1.00 39.75 128 PHE A N 1
ATOM 1038 C CA . PHE A 1 128 ? -19.737 21.450 23.295 1.00 39.75 128 PHE A CA 1
ATOM 1039 C C . PHE A 1 128 ? -19.071 22.557 24.115 1.00 39.75 128 PHE A C 1
ATOM 1041 O O . PHE A 1 128 ? -18.298 22.291 25.034 1.00 39.75 128 PHE A O 1
ATOM 1048 N N . LYS A 1 129 ? -19.306 23.799 23.698 1.00 36.12 129 LYS A N 1
ATOM 1049 C CA . LYS A 1 129 ? -19.131 25.000 24.508 1.00 36.12 129 LYS A CA 1
ATOM 1050 C C . LYS A 1 129 ? -20.357 25.869 24.285 1.00 36.12 129 LYS A C 1
ATOM 1052 O O . LYS A 1 129 ? -20.833 25.865 23.126 1.00 36.12 129 LYS A O 1
#

Sequence (129 aa):
MRDKFSRELKDSSQTDPNEKFLVNEISVLEETKNVALPNFLPRSAFLSLLQYKVKRVSNIPMNFVVEVWDYIETVVVNIMMHHCDNYPPLQSSTKRAVLNLISKMKEQSASQVMEIIEIKEIPDKHKFK

pLDDT: mean 79.76, std 15.97, range [36.12, 97.38]

Radius of gyration: 22.79 Å; chains: 1; bounding box: 54×43×64 Å

Secondary structure (DSSP, 8-state):
-HHHHHHHHHHTTS--TT--HHHHHHHHHHHHHTTS-TT---HHHHHHHHHHHHHHHTHHHHHHHHHHHHHHHHHHHHHHHHHHTT-HHHHHHHHHHHHHHHHHHHHHHHHHHHHHHHHHH--------

Foldseek 3Di:
DVVVLVVLLVVLVPQDPPRVLVVVLVVLQVVCVVPDDPPDRDPVSVLVSQLVSLVSCLVSVLVVLVVVLVVVLVVVLVVLLVVCVVPVVCNVVVSVVSVVVSVVVSVVVSVVSVVVSVCSNDDDPDDDD